Protein AF-A0A4V1USE8-F1 (afdb_monomer)

Secondary structure (DSSP, 8-state):
-----PPP-----SS--HHHHHHHHHHHHHHH-STT--HHHHHHHHT--GGGG-

Mean predicted aligned error: 9.93 Å

Nearest PDB structures (foldseek):
  6nsr-assembly1_B  TM=8.861E-01  e=2.513E-03  Pseudomonas aeruginosa
  2iai-assembly1_A-2  TM=9.186E-01  e=2.435E-01  Streptomyces coelicolor
  3bhq-assembly1_B  TM=8.775E-01  e=2.276E-01  Mesorhizobium japonicum MAFF 303099
  4yze-assembly1_A  TM=8.580E-01  e=7.142E-01  Escherichia coli K-12
  8xat-assembly2_B-3  TM=5.150E-01  e=5.022E+00  Arabidopsis thaliana

Foldseek 3Di:
DDPPPDDDPPPDDPDADPVQLVVQQVVQCVVQNDVRDDPVSSCVSSVHDPVVVD

pLDDT: mean 77.68, std 17.92, range [40.16, 96.44]

Sequence (54 aa):
MKISGEPAPVGRPRGFDIDEALESAMRVFWRRGYEGTSLSDLTEAMGINRPSLY

Radius of gyration: 13.63 Å; Cα contacts (8 Å, |Δi|>4): 33; chains: 1; bounding box: 29×19×38 Å

Structure (mmCIF, N/CA/C/O backbone):
data_AF-A0A4V1USE8-F1
#
_entry.id   AF-A0A4V1USE8-F1
#
loop_
_atom_site.group_PDB
_atom_site.id
_atom_site.type_symbol
_atom_site.label_atom_id
_atom_site.label_alt_id
_atom_site.label_comp_id
_atom_site.label_asym_id
_atom_site.label_entity_id
_atom_site.label_seq_id
_atom_site.pdbx_PDB_ins_code
_atom_site.Cartn_x
_atom_site.Cartn_y
_atom_site.Cartn_z
_atom_site.occupancy
_atom_site.B_iso_or_equiv
_atom_site.auth_seq_id
_atom_site.auth_comp_id
_atom_site.auth_asym_id
_atom_site.auth_atom_id
_atom_site.pdbx_PDB_model_num
ATOM 1 N N . MET A 1 1 ? -14.304 10.431 -31.759 1.00 41.38 1 MET A 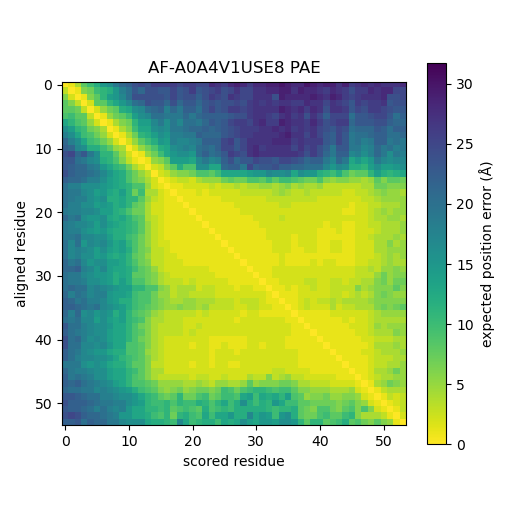N 1
ATOM 2 C CA . MET A 1 1 ? -14.178 10.525 -30.290 1.00 41.38 1 MET A CA 1
ATOM 3 C C . MET A 1 1 ? -13.926 9.119 -29.756 1.00 41.38 1 MET A C 1
ATOM 5 O O . MET A 1 1 ? -14.870 8.365 -29.576 1.00 41.38 1 MET A O 1
ATOM 9 N N . LYS A 1 2 ? -12.655 8.710 -29.658 1.00 40.16 2 LYS A N 1
ATOM 10 C CA . LYS A 1 2 ? -12.236 7.418 -29.095 1.00 40.16 2 LYS A CA 1
ATOM 11 C C . LYS A 1 2 ? -11.211 7.728 -28.013 1.00 40.16 2 LYS A C 1
ATOM 13 O O . LYS A 1 2 ? -10.182 8.319 -28.318 1.00 40.16 2 LYS A O 1
ATOM 18 N N . ILE A 1 3 ? -11.544 7.422 -26.764 1.00 52.12 3 ILE A N 1
ATOM 19 C CA . ILE A 1 3 ? -10.596 7.487 -25.654 1.00 52.12 3 ILE A CA 1
ATOM 20 C C . ILE A 1 3 ? -9.850 6.155 -25.683 1.00 52.12 3 ILE A C 1
ATOM 22 O O . ILE A 1 3 ? -10.306 5.168 -25.113 1.00 52.12 3 ILE A O 1
ATOM 26 N N . SER A 1 4 ? -8.769 6.102 -26.458 1.00 43.06 4 SER A N 1
ATOM 27 C CA . SER A 1 4 ? -7.851 4.966 -26.472 1.00 43.06 4 SER A CA 1
ATOM 28 C C . SER A 1 4 ? -6.887 5.136 -25.303 1.00 43.06 4 SER A C 1
ATOM 30 O O . SER A 1 4 ? -5.866 5.804 -25.428 1.00 43.06 4 SER A O 1
ATOM 32 N N . GLY A 1 5 ? -7.243 4.591 -24.143 1.00 53.19 5 GLY A N 1
ATOM 33 C CA . GLY A 1 5 ? -6.262 4.280 -23.110 1.00 53.19 5 GLY A CA 1
ATOM 34 C C . GLY A 1 5 ? -5.632 2.935 -23.446 1.00 53.19 5 GLY A C 1
ATOM 35 O O . GLY A 1 5 ? -6.072 1.920 -22.920 1.00 53.19 5 GLY A O 1
ATOM 36 N N . GLU A 1 6 ? -4.670 2.906 -24.368 1.00 51.53 6 GLU A N 1
ATOM 37 C CA . GLU A 1 6 ? -3.774 1.751 -24.486 1.00 51.53 6 GLU A CA 1
ATOM 38 C C . GLU A 1 6 ? -2.612 1.972 -23.512 1.00 51.53 6 GLU A C 1
ATOM 40 O O . GLU A 1 6 ? -1.908 2.979 -23.653 1.00 51.53 6 GLU A O 1
ATOM 45 N N . PRO A 1 7 ? -2.391 1.091 -22.518 1.00 53.31 7 PRO A N 1
ATOM 46 C CA . PRO A 1 7 ? -1.153 1.137 -21.764 1.00 53.31 7 PRO A CA 1
ATOM 47 C C . PRO A 1 7 ? -0.027 0.775 -22.737 1.00 53.31 7 PRO A C 1
ATOM 49 O O . PRO A 1 7 ? -0.028 -0.285 -23.364 1.00 53.31 7 PRO A O 1
ATOM 52 N N . ALA A 1 8 ? 0.897 1.715 -22.937 1.00 58.03 8 ALA A N 1
ATOM 53 C CA . ALA A 1 8 ? 2.087 1.512 -23.753 1.00 58.03 8 ALA A CA 1
ATOM 54 C C . ALA A 1 8 ? 2.872 0.290 -23.234 1.00 58.03 8 ALA A C 1
ATOM 56 O O . ALA A 1 8 ? 2.878 0.056 -22.025 1.00 58.03 8 ALA A O 1
ATOM 57 N N . PRO A 1 9 ? 3.556 -0.483 -24.102 1.00 57.06 9 PRO A N 1
ATOM 58 C CA . PRO A 1 9 ? 4.248 -1.686 -23.673 1.00 57.06 9 PRO A CA 1
ATOM 59 C C . PRO A 1 9 ? 5.412 -1.264 -22.780 1.00 57.06 9 PRO A C 1
ATOM 61 O O . PRO A 1 9 ? 6.435 -0.773 -23.267 1.00 57.06 9 PRO A O 1
ATOM 64 N N . VAL A 1 10 ? 5.249 -1.413 -21.465 1.00 60.53 10 VAL A N 1
ATOM 65 C CA . VAL A 1 10 ? 6.329 -1.180 -20.515 1.00 60.53 10 VAL A CA 1
ATOM 66 C C . VAL A 1 10 ? 7.359 -2.280 -20.781 1.00 60.53 10 VAL A C 1
ATOM 68 O O . VAL A 1 10 ? 7.176 -3.457 -20.477 1.00 60.53 10 VAL A O 1
ATOM 71 N N . GLY A 1 11 ? 8.410 -1.926 -21.520 1.00 56.72 11 GLY A N 1
ATOM 72 C CA . GLY A 1 11 ? 9.513 -2.833 -21.804 1.00 56.72 11 GLY A CA 1
ATOM 73 C C . GLY A 1 11 ? 10.042 -3.350 -20.476 1.00 56.72 11 GLY A C 1
ATOM 74 O O . GLY A 1 11 ? 10.451 -2.542 -19.651 1.00 56.72 11 GLY A O 1
ATOM 75 N N . ARG A 1 12 ? 9.966 -4.673 -20.273 1.00 57.69 12 ARG A N 1
ATOM 76 C CA . ARG A 1 12 ? 10.168 -5.364 -18.991 1.00 57.69 12 ARG A CA 1
ATOM 77 C C . ARG A 1 12 ? 11.296 -4.730 -18.162 1.00 57.69 12 ARG A C 1
ATOM 79 O O . ARG A 1 12 ? 12.470 -5.030 -18.417 1.00 57.69 12 ARG A O 1
ATOM 86 N N . PRO A 1 13 ? 10.980 -3.866 -17.180 1.00 52.34 13 PRO A N 1
ATOM 87 C CA . PRO A 1 13 ? 12.000 -3.277 -16.339 1.00 52.34 13 PRO A CA 1
ATOM 88 C C . PRO A 1 13 ? 12.527 -4.370 -15.411 1.00 52.34 13 PRO A C 1
ATOM 90 O O . PRO A 1 13 ? 11.810 -5.285 -15.018 1.00 52.34 13 PRO A O 1
ATOM 93 N N . ARG A 1 14 ? 13.795 -4.285 -15.010 1.00 60.16 14 ARG A N 1
ATOM 94 C CA . ARG A 1 14 ? 14.379 -5.152 -13.965 1.00 60.16 14 ARG A CA 1
ATOM 95 C C 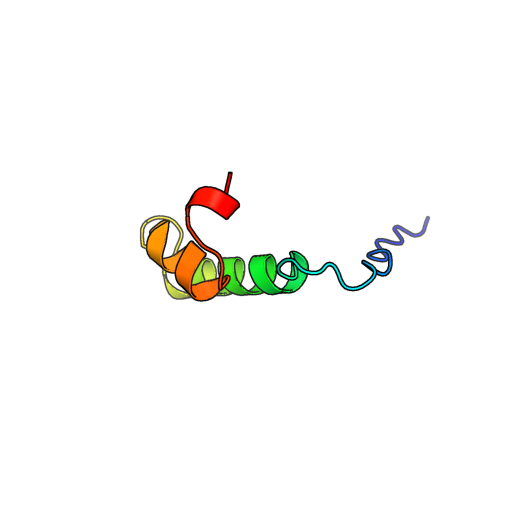. ARG A 1 14 ? 13.888 -4.782 -12.548 1.00 60.16 14 ARG A C 1
ATOM 97 O O . ARG A 1 14 ? 14.565 -5.062 -11.567 1.00 60.16 14 ARG A O 1
ATOM 104 N N . GLY A 1 15 ? 12.725 -4.145 -12.460 1.00 66.56 15 GLY A N 1
ATOM 105 C CA . GLY A 1 15 ? 11.990 -3.760 -11.261 1.00 66.56 15 GLY A CA 1
ATOM 106 C C . GLY A 1 15 ? 10.515 -4.096 -11.488 1.00 66.56 15 GLY A C 1
ATOM 107 O O . GLY A 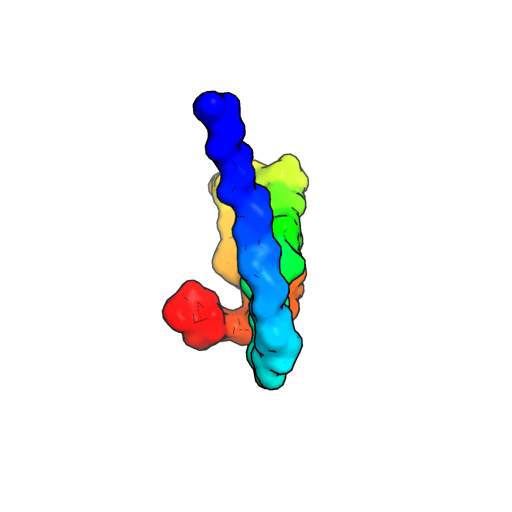1 15 ? 10.105 -4.247 -12.635 1.00 66.56 15 GLY A O 1
ATOM 108 N N . PHE A 1 16 ? 9.776 -4.306 -10.402 1.00 71.56 16 PHE A N 1
ATOM 109 C CA . PHE A 1 16 ? 8.402 -4.821 -10.380 1.00 71.56 16 PHE A CA 1
ATOM 110 C C . PHE A 1 16 ? 7.462 -4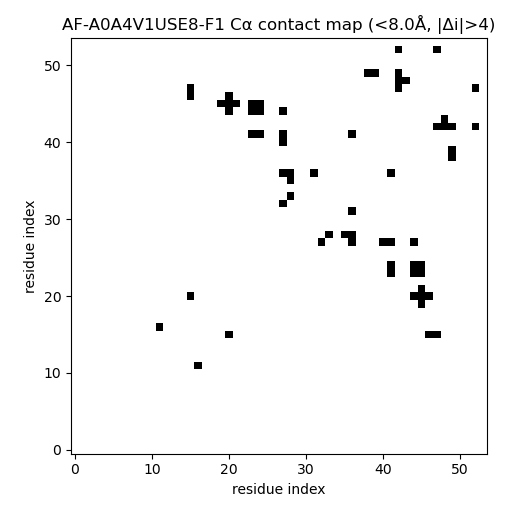.195 -11.428 1.00 71.56 16 PHE A C 1
ATOM 112 O O . PHE A 1 16 ? 7.605 -3.032 -11.806 1.00 71.56 16 PHE A O 1
ATOM 119 N N 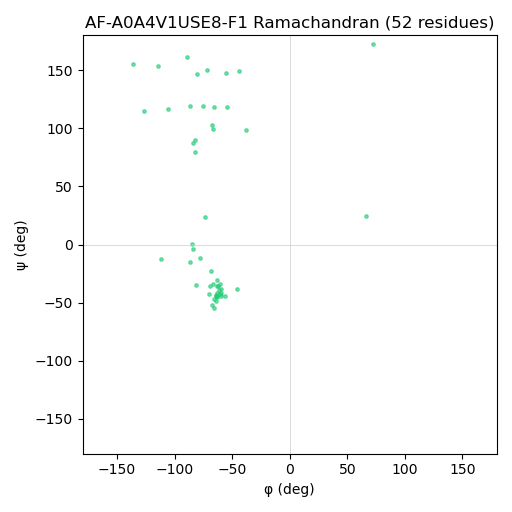. ASP A 1 17 ? 6.488 -4.984 -11.878 1.00 84.00 17 ASP A N 1
ATOM 120 C CA . ASP A 1 17 ? 5.437 -4.527 -12.782 1.00 84.00 17 ASP A CA 1
ATOM 121 C C . ASP A 1 17 ? 4.417 -3.684 -12.000 1.00 84.00 17 ASP A C 1
ATOM 123 O O . ASP A 1 17 ? 3.815 -4.143 -11.026 1.00 84.00 17 ASP A O 1
ATOM 127 N N . ILE A 1 18 ? 4.269 -2.420 -12.395 1.00 82.06 18 ILE A N 1
ATOM 128 C CA . ILE A 1 18 ? 3.398 -1.461 -11.710 1.00 82.06 18 ILE A CA 1
ATOM 129 C C . ILE A 1 18 ? 1.925 -1.824 -11.904 1.00 82.06 18 ILE A C 1
ATOM 131 O O . ILE A 1 18 ? 1.140 -1.648 -10.972 1.00 82.06 18 ILE A O 1
ATOM 135 N N . ASP A 1 19 ? 1.550 -2.343 -13.073 1.00 87.88 19 ASP A N 1
ATOM 136 C CA . ASP A 1 19 ? 0.160 -2.676 -13.376 1.00 87.88 19 ASP A CA 1
ATOM 137 C C . ASP A 1 19 ? -0.279 -3.891 -12.545 1.00 87.88 19 ASP A C 1
ATOM 139 O O . ASP A 1 19 ? -1.343 -3.876 -11.919 1.00 87.88 19 ASP A O 1
ATOM 143 N N . GLU A 1 20 ? 0.589 -4.903 -12.439 1.00 89.12 20 GLU A N 1
ATOM 144 C CA . GLU A 1 20 ? 0.361 -6.075 -11.583 1.00 89.12 20 GLU A CA 1
ATOM 145 C C . GLU A 1 20 ? 0.284 -5.695 -10.093 1.00 89.12 20 GLU A C 1
ATOM 147 O O . GLU A 1 20 ? -0.587 -6.170 -9.348 1.00 89.12 20 GLU A O 1
ATOM 152 N N . ALA A 1 21 ? 1.168 -4.799 -9.647 1.00 89.19 21 ALA A N 1
ATOM 153 C CA . ALA A 1 21 ? 1.161 -4.299 -8.281 1.00 89.19 21 ALA A CA 1
ATOM 154 C C . ALA A 1 21 ? -0.125 -3.505 -7.981 1.00 89.19 21 ALA A C 1
ATOM 156 O O . ALA A 1 21 ? -0.765 -3.718 -6.948 1.00 89.19 21 ALA A O 1
ATOM 157 N N . LEU A 1 22 ? -0.557 -2.635 -8.897 1.00 90.88 22 LEU A N 1
ATOM 158 C CA . LEU A 1 22 ? -1.785 -1.858 -8.745 1.00 90.88 22 LEU A CA 1
ATOM 159 C C . LEU A 1 22 ? -3.022 -2.761 -8.679 1.00 90.88 22 LEU A C 1
ATOM 161 O O . LEU A 1 22 ? -3.861 -2.584 -7.792 1.00 90.88 22 LEU A O 1
ATOM 165 N N . GLU A 1 23 ? -3.125 -3.761 -9.559 1.00 94.75 23 GLU A N 1
ATOM 166 C CA . GLU A 1 23 ? -4.197 -4.757 -9.482 1.00 94.75 23 GLU A CA 1
ATOM 167 C C . GLU A 1 23 ? -4.227 -5.462 -8.126 1.00 94.75 23 GLU A C 1
ATOM 169 O O . GLU A 1 23 ? -5.294 -5.633 -7.527 1.00 94.75 23 GLU A O 1
ATOM 174 N N . SER A 1 24 ? -3.061 -5.857 -7.624 1.00 94.00 24 SER A N 1
ATOM 175 C CA . SER A 1 24 ? -2.946 -6.543 -6.340 1.00 94.00 24 SER A CA 1
ATOM 176 C C . SER A 1 24 ? -3.391 -5.647 -5.182 1.00 94.00 24 SER A C 1
ATOM 178 O O . SER A 1 24 ? -4.180 -6.084 -4.340 1.00 94.00 24 SER A O 1
ATOM 180 N N . ALA A 1 25 ? -2.992 -4.372 -5.180 1.00 93.69 25 ALA A N 1
ATOM 181 C CA . ALA A 1 25 ? -3.439 -3.385 -4.199 1.00 93.69 25 ALA A CA 1
ATOM 182 C C . ALA A 1 25 ? -4.967 -3.191 -4.222 1.00 93.69 25 ALA A C 1
ATOM 184 O O . ALA A 1 25 ? -5.611 -3.217 -3.169 1.00 93.69 25 ALA A O 1
ATOM 185 N N . MET A 1 26 ? -5.576 -3.081 -5.410 1.00 96.25 26 MET A N 1
ATOM 186 C CA . MET A 1 26 ? -7.035 -2.969 -5.545 1.00 96.25 26 MET A CA 1
ATOM 187 C C . MET A 1 26 ? -7.765 -4.179 -4.946 1.00 96.25 26 MET A C 1
ATOM 189 O O . MET A 1 26 ? -8.756 -4.016 -4.232 1.00 96.25 26 MET A O 1
ATOM 193 N N . ARG A 1 27 ? -7.252 -5.399 -5.159 1.00 96.44 27 ARG A N 1
ATOM 194 C CA . ARG A 1 27 ? -7.826 -6.624 -4.571 1.00 96.44 27 ARG A CA 1
ATOM 195 C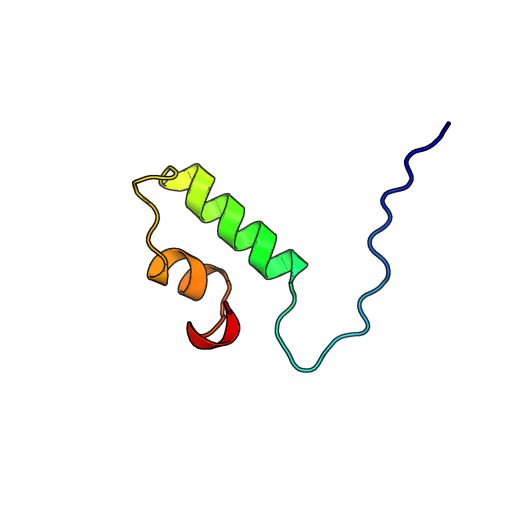 C . ARG A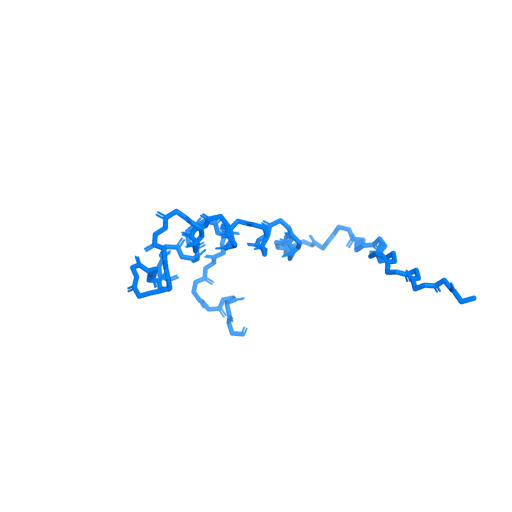 1 27 ? -7.768 -6.630 -3.047 1.00 96.44 27 ARG A C 1
ATOM 197 O O . ARG A 1 27 ? -8.704 -7.121 -2.410 1.00 96.44 27 ARG A O 1
ATOM 204 N N . VAL A 1 28 ? -6.709 -6.083 -2.448 1.00 96.44 28 VAL A N 1
ATOM 205 C CA . VAL A 1 28 ? -6.623 -5.940 -0.986 1.00 96.44 28 VAL A CA 1
ATOM 206 C C . VAL A 1 28 ? -7.717 -5.002 -0.486 1.00 96.44 28 VAL A C 1
ATOM 208 O O . VAL A 1 28 ? -8.473 -5.393 0.409 1.00 96.44 28 VAL A O 1
ATOM 211 N N . PHE A 1 29 ? -7.871 -3.837 -1.118 1.00 95.81 29 PHE A N 1
ATOM 212 C CA . PHE A 1 29 ? -8.920 -2.885 -0.761 1.00 95.81 29 PHE A CA 1
ATOM 213 C C . PHE A 1 29 ? -10.326 -3.467 -0.920 1.00 95.81 29 PHE A C 1
ATOM 215 O O . PHE A 1 29 ? -11.148 -3.301 -0.022 1.00 95.81 29 PHE A O 1
ATOM 222 N N . TRP A 1 30 ? -10.615 -4.205 -1.996 1.00 95.31 30 TRP A N 1
ATOM 223 C CA . TRP A 1 30 ? -11.928 -4.844 -2.165 1.00 95.31 30 TRP A CA 1
ATOM 224 C C . TRP A 1 30 ? -12.238 -5.879 -1.087 1.00 95.31 30 TRP A C 1
ATOM 226 O O . TRP A 1 30 ? -13.388 -6.012 -0.677 1.00 95.31 30 TRP A O 1
ATOM 236 N N . ARG A 1 31 ? -11.228 -6.614 -0.618 1.00 95.38 31 ARG A N 1
ATOM 237 C CA . ARG A 1 31 ? -11.421 -7.671 0.379 1.00 95.38 31 ARG A CA 1
ATOM 238 C C . ARG A 1 31 ? -11.510 -7.138 1.808 1.00 95.38 31 ARG A C 1
ATOM 240 O O . ARG A 1 31 ? -12.211 -7.731 2.621 1.00 95.38 31 ARG A O 1
ATOM 247 N N . ARG A 1 32 ? -10.761 -6.082 2.131 1.00 94.56 32 ARG A N 1
ATOM 248 C CA . ARG A 1 32 ? -10.592 -5.592 3.513 1.00 94.56 32 ARG A CA 1
ATOM 249 C C . ARG A 1 32 ? -11.239 -4.233 3.779 1.00 94.56 32 ARG A C 1
ATOM 251 O O . ARG A 1 32 ? -11.375 -3.845 4.935 1.00 94.56 32 ARG A O 1
ATOM 258 N N . GLY A 1 33 ? -11.647 -3.517 2.735 1.00 93.50 33 GLY A N 1
ATOM 259 C CA . GLY A 1 33 ? -12.022 -2.111 2.827 1.00 93.50 33 GLY A CA 1
ATOM 260 C C . GLY A 1 33 ? -10.807 -1.201 3.031 1.00 93.50 33 GLY A C 1
ATOM 261 O O . GLY A 1 33 ? -9.685 -1.662 3.239 1.00 93.50 33 GLY A O 1
ATOM 262 N N . TYR A 1 34 ? -11.035 0.110 2.967 1.00 89.44 34 TYR A N 1
ATOM 263 C CA . TYR A 1 34 ? -9.975 1.114 3.109 1.00 89.44 34 TYR A CA 1
ATOM 264 C C . TYR A 1 34 ? -9.356 1.105 4.515 1.00 89.44 34 TYR A C 1
ATOM 266 O O . TYR A 1 34 ? -8.160 0.887 4.659 1.00 89.44 34 TYR A O 1
ATOM 274 N N . GLU A 1 35 ? -10.189 1.235 5.550 1.00 91.19 35 GLU A N 1
ATOM 275 C CA . GLU A 1 35 ? -9.761 1.266 6.960 1.00 91.19 35 GLU A CA 1
ATOM 276 C C . GLU A 1 35 ? -9.092 -0.042 7.422 1.00 91.19 35 GLU A C 1
ATOM 278 O O . GLU A 1 35 ? -8.225 -0.037 8.290 1.00 91.19 35 GLU A O 1
ATOM 283 N N . GLY A 1 36 ? -9.483 -1.182 6.841 1.00 91.44 36 GLY A N 1
ATOM 284 C CA . GLY A 1 36 ? -8.944 -2.503 7.182 1.00 91.44 36 GLY A CA 1
ATOM 285 C C . GLY A 1 36 ? -7.656 -2.876 6.443 1.00 91.44 36 GLY A C 1
ATOM 286 O O . GLY A 1 36 ? -7.157 -3.990 6.619 1.00 91.44 36 GLY A O 1
ATOM 287 N N . THR A 1 37 ? -7.139 -1.991 5.588 1.00 96.00 37 THR A N 1
ATOM 288 C CA . THR A 1 37 ? -5.954 -2.247 4.764 1.00 96.00 37 THR A CA 1
ATOM 289 C C . THR A 1 37 ? -4.753 -1.489 5.314 1.00 96.00 37 THR A C 1
ATOM 291 O O . THR A 1 37 ? -4.726 -0.261 5.312 1.00 96.00 37 THR A O 1
ATOM 294 N N . SER A 1 38 ? -3.727 -2.217 5.762 1.00 93.94 38 SER A N 1
ATOM 295 C CA . SER A 1 38 ? -2.471 -1.607 6.201 1.00 93.94 38 SER A CA 1
ATOM 296 C C . SER A 1 38 ? -1.476 -1.448 5.049 1.00 93.94 38 SER A C 1
ATOM 298 O O . SER A 1 38 ? -1.545 -2.140 4.033 1.00 93.94 38 SER A O 1
ATOM 300 N N . LEU A 1 39 ? -0.479 -0.578 5.233 1.00 89.44 39 LEU A N 1
ATOM 301 C CA . LEU A 1 39 ? 0.611 -0.427 4.265 1.00 89.44 39 LEU A CA 1
ATOM 302 C C . LEU A 1 39 ? 1.402 -1.731 4.074 1.00 89.44 39 LEU A C 1
ATOM 304 O O . LEU A 1 39 ? 1.847 -2.019 2.969 1.00 89.44 39 LEU A O 1
ATOM 308 N N . SER A 1 40 ? 1.543 -2.527 5.138 1.00 91.50 40 SER A N 1
ATOM 309 C CA . SER A 1 40 ? 2.189 -3.839 5.074 1.00 91.50 40 SER A CA 1
ATOM 310 C C . SER A 1 40 ? 1.412 -4.799 4.174 1.00 91.50 40 SER A C 1
ATOM 312 O O . SER A 1 40 ? 2.024 -5.427 3.315 1.00 91.50 40 SER A O 1
ATOM 314 N N . ASP A 1 41 ? 0.079 -4.840 4.304 1.00 93.12 41 ASP A N 1
ATOM 315 C CA . ASP A 1 41 ? -0.78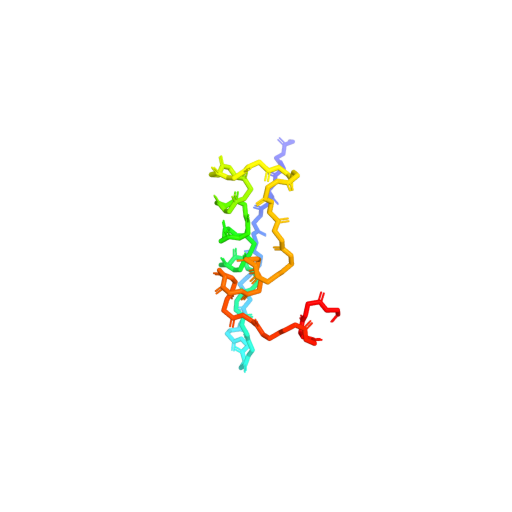0 -5.675 3.452 1.00 93.12 41 ASP A CA 1
ATOM 316 C C . ASP A 1 41 ? -0.645 -5.298 1.971 1.00 93.12 41 ASP A C 1
ATOM 318 O O . ASP A 1 41 ? -0.644 -6.172 1.106 1.00 93.12 41 ASP A O 1
ATOM 322 N N . LEU A 1 42 ? -0.518 -3.999 1.681 1.00 91.88 42 LEU A N 1
ATOM 323 C CA . LEU A 1 42 ? -0.309 -3.501 0.323 1.00 91.88 42 LEU A CA 1
ATOM 324 C C . LEU A 1 42 ? 1.061 -3.913 -0.210 1.00 91.88 42 LEU A C 1
ATOM 326 O O . LEU A 1 42 ? 1.133 -4.519 -1.272 1.00 91.88 42 LEU A O 1
ATOM 330 N N . THR A 1 43 ? 2.141 -3.655 0.531 1.00 91.12 43 THR A N 1
ATOM 331 C CA . THR A 1 43 ? 3.499 -4.011 0.085 1.00 91.12 43 THR A CA 1
ATOM 332 C C . THR A 1 43 ? 3.679 -5.510 -0.118 1.00 91.12 43 THR A C 1
ATOM 334 O O . THR A 1 43 ? 4.300 -5.924 -1.093 1.00 91.12 43 THR A O 1
ATOM 337 N N . GLU A 1 44 ? 3.087 -6.320 0.762 1.00 91.38 44 GLU A N 1
ATOM 338 C CA . GLU A 1 44 ? 3.115 -7.776 0.661 1.00 91.38 44 GLU A CA 1
ATOM 339 C C . GLU A 1 44 ? 2.348 -8.258 -0.575 1.00 91.38 44 GLU A C 1
ATOM 341 O O . GLU A 1 44 ? 2.880 -9.044 -1.355 1.00 91.38 44 GLU A O 1
ATOM 346 N N . ALA A 1 45 ? 1.136 -7.740 -0.807 1.00 91.69 45 ALA A N 1
ATOM 347 C CA . ALA A 1 45 ? 0.335 -8.106 -1.975 1.00 91.69 45 ALA A CA 1
ATOM 348 C C . ALA A 1 45 ? 0.954 -7.634 -3.299 1.00 91.69 45 ALA A C 1
ATOM 350 O O . ALA A 1 45 ? 0.833 -8.318 -4.308 1.00 91.69 45 ALA A O 1
ATOM 351 N N . MET A 1 46 ? 1.616 -6.478 -3.296 1.00 90.44 46 MET A N 1
ATOM 352 C CA . MET A 1 46 ? 2.296 -5.901 -4.458 1.00 90.44 46 MET A CA 1
ATOM 353 C C . MET A 1 46 ? 3.653 -6.562 -4.747 1.00 90.44 46 MET A C 1
ATOM 355 O O . MET A 1 46 ? 4.243 -6.296 -5.791 1.00 90.44 46 MET A O 1
ATOM 359 N N . GLY A 1 47 ? 4.180 -7.383 -3.830 1.00 85.88 47 GLY A N 1
ATOM 360 C CA . GLY A 1 47 ? 5.503 -7.999 -3.969 1.00 85.88 47 GLY A CA 1
ATOM 361 C C . GLY A 1 47 ? 6.655 -6.988 -3.939 1.00 85.88 47 GLY A C 1
ATOM 362 O O . GLY A 1 47 ? 7.726 -7.256 -4.485 1.00 85.88 47 GLY A O 1
ATOM 363 N N . ILE A 1 48 ? 6.442 -5.824 -3.316 1.00 82.00 48 ILE A N 1
ATOM 364 C CA . ILE A 1 48 ? 7.430 -4.743 -3.227 1.00 82.00 48 ILE A CA 1
ATOM 365 C C . ILE A 1 48 ? 7.877 -4.523 -1.786 1.00 82.00 48 ILE A C 1
ATOM 367 O O . ILE A 1 48 ? 7.142 -4.761 -0.831 1.00 82.00 48 ILE A O 1
ATOM 371 N N . ASN A 1 49 ? 9.088 -4.000 -1.611 1.00 75.94 49 ASN A N 1
ATOM 372 C CA . ASN A 1 49 ? 9.542 -3.562 -0.296 1.00 75.94 49 ASN A CA 1
ATOM 373 C C . ASN A 1 49 ? 8.981 -2.166 0.019 1.00 75.94 49 ASN A C 1
ATOM 375 O O . ASN A 1 49 ? 8.884 -1.320 -0.866 1.00 75.94 49 ASN A O 1
ATOM 379 N N . ARG A 1 50 ? 8.691 -1.883 1.298 1.00 66.12 50 ARG A N 1
ATOM 380 C CA . ARG A 1 50 ? 8.210 -0.567 1.783 1.00 66.12 50 ARG A CA 1
ATOM 381 C C . ARG A 1 50 ? 8.977 0.659 1.245 1.00 66.12 50 ARG A C 1
ATOM 383 O O . ARG A 1 50 ? 8.315 1.653 0.967 1.00 66.12 50 ARG A O 1
ATOM 390 N N . PRO A 1 51 ? 10.315 0.639 1.067 1.00 66.88 51 PRO A N 1
ATOM 391 C CA . PRO A 1 51 ? 11.042 1.766 0.477 1.00 66.88 51 PRO A CA 1
ATOM 392 C C . PRO A 1 51 ? 10.741 2.004 -1.009 1.00 66.88 51 PRO A C 1
ATOM 394 O O . PRO A 1 51 ? 10.945 3.110 -1.477 1.00 66.88 51 PRO A O 1
ATOM 397 N N . SER A 1 52 ? 10.274 0.988 -1.742 1.00 62.06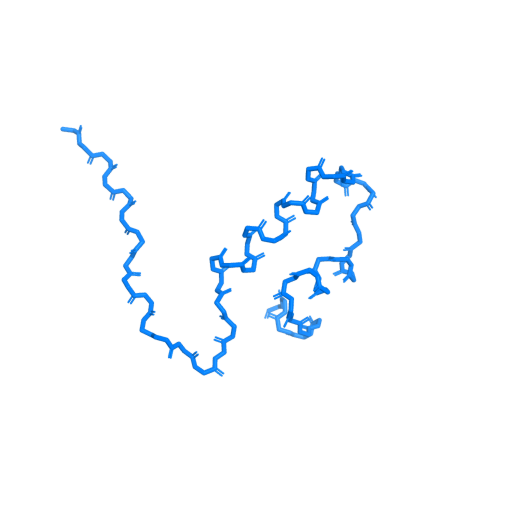 52 SER A N 1
ATOM 398 C CA . SER A 1 52 ? 9.900 1.080 -3.163 1.00 62.06 52 SER A CA 1
ATOM 399 C C . SER A 1 52 ? 8.479 1.604 -3.382 1.00 62.06 52 SER A C 1
ATOM 401 O O . SER A 1 52 ? 8.053 1.731 -4.525 1.00 62.06 52 SER A O 1
ATOM 403 N N . LEU A 1 53 ? 7.733 1.841 -2.299 1.00 61.69 53 LEU A N 1
ATOM 404 C CA . LEU A 1 53 ? 6.379 2.392 -2.343 1.00 61.69 53 LEU A CA 1
ATOM 405 C C . LEU A 1 53 ? 6.390 3.935 -2.358 1.00 61.69 53 LEU A C 1
ATOM 407 O O . LEU A 1 53 ? 5.376 4.540 -2.693 1.00 61.69 53 LEU A O 1
ATOM 411 N N . TYR A 1 54 ? 7.531 4.553 -2.021 1.00 56.88 54 TYR A N 1
ATOM 412 C CA . TYR A 1 54 ? 7.787 5.991 -2.166 1.00 56.88 54 TYR A CA 1
ATOM 413 C C . TYR A 1 54 ? 8.461 6.320 -3.497 1.00 56.88 54 TYR A C 1
ATOM 415 O O . TYR A 1 54 ? 9.291 5.502 -3.956 1.00 56.88 54 TYR A O 1
#

Solvent-accessible surface area (backbone atoms only — not comparable to full-atom values): 3510 Å² total; per-residue (Å²): 143,78,91,79,84,70,83,72,84,75,72,83,60,102,55,84,61,65,68,63,22,50,54,33,38,50,52,47,36,74,75,46,36,71,92,64,50,50,71,65,60,37,27,61,58,36,75,46,57,74,79,72,76,105